Protein AF-E5Y9T8-F1 (afdb_monomer_lite)

Secondary structure (DSSP, 8-state):
-EEEEEES-TTPPP-S---BTTB--SSEEEBSSHHHHHTT-SEEEEEE--GGGEE-GGGGGGSPTTHHHHHHHHHHHHTT--GGGHHHHIIIIIS--PPTT-HHHHHHHT--HHHHHHHHHHHHHHHHHHTT-SEEE--STT--EEE-GGG---EE--GGGGGGG-

Radius of gyration: 16.28 Å; chains: 1; bounding box: 42×27×46 Å

InterPro domains:
  IPR058829 Anti-CRISPR Type I-F ADP-ribosyltransferase AcrIF11-like [PF26151] (1-145)

pLDDT: mean 88.68, std 11.37, range [37.81, 98.5]

Structure (mmCIF, N/CA/C/O backbone):
data_AF-E5Y9T8-F1
#
_entry.id   AF-E5Y9T8-F1
#
loop_
_atom_site.group_PDB
_atom_site.id
_atom_site.type_symbol
_atom_site.label_atom_id
_atom_site.label_alt_id
_atom_site.label_comp_id
_atom_site.label_asym_id
_atom_site.label_entity_id
_atom_site.label_seq_id
_atom_site.pdbx_PDB_ins_code
_atom_site.Cartn_x
_atom_site.Cartn_y
_atom_site.Cartn_z
_atom_site.occupancy
_atom_site.B_iso_or_equiv
_atom_site.auth_seq_id
_atom_site.auth_comp_id
_atom_site.auth_asym_id
_atom_site.auth_atom_id
_atom_site.pdbx_PDB_model_num
ATOM 1 N N . MET A 1 1 ? -1.008 2.696 -16.417 1.00 90.62 1 MET A N 1
ATOM 2 C CA . MET A 1 1 ? 0.212 3.427 -16.035 1.00 90.62 1 MET A CA 1
ATOM 3 C C . MET A 1 1 ? 1.373 2.453 -15.941 1.00 90.62 1 MET A C 1
ATOM 5 O O . MET A 1 1 ? 1.146 1.291 -15.617 1.00 90.62 1 MET A O 1
ATOM 9 N N . LYS A 1 2 ? 2.585 2.916 -16.252 1.00 92.44 2 LYS A N 1
ATOM 10 C CA . LYS A 1 2 ? 3.822 2.133 -16.173 1.00 92.44 2 LYS A CA 1
ATOM 11 C C . LYS A 1 2 ? 4.527 2.438 -14.847 1.00 92.44 2 LYS A C 1
ATOM 13 O O . LYS A 1 2 ? 4.533 3.588 -14.416 1.00 92.44 2 LYS A O 1
ATOM 18 N N . LEU A 1 3 ? 5.059 1.410 -14.196 1.00 94.25 3 LEU A N 1
ATOM 19 C CA . LEU A 1 3 ? 5.698 1.475 -12.880 1.00 94.25 3 LEU A CA 1
ATOM 20 C C . LEU A 1 3 ? 6.996 0.674 -12.878 1.00 94.25 3 LEU A C 1
ATOM 22 O O . LEU A 1 3 ? 7.080 -0.338 -13.570 1.00 94.25 3 LEU A O 1
ATOM 26 N N . TYR A 1 4 ? 7.973 1.079 -12.065 1.00 94.25 4 TYR A N 1
ATOM 27 C CA . TYR A 1 4 ? 9.326 0.524 -12.090 1.00 94.25 4 TYR A CA 1
ATOM 28 C C . TYR A 1 4 ? 9.804 0.043 -10.723 1.00 94.25 4 TYR A C 1
ATOM 30 O O . TYR A 1 4 ? 9.659 0.735 -9.724 1.00 94.25 4 TYR A O 1
ATOM 38 N N . HIS A 1 5 ? 10.442 -1.119 -10.675 1.00 93.44 5 HIS A N 1
ATOM 39 C CA . HIS A 1 5 ? 11.037 -1.688 -9.472 1.00 93.44 5 HIS A CA 1
ATOM 40 C C . HIS A 1 5 ? 12.538 -1.901 -9.670 1.00 93.44 5 HIS A C 1
ATOM 42 O O . HIS A 1 5 ? 12.959 -2.596 -10.598 1.00 93.44 5 HIS A O 1
ATOM 48 N N . GLY A 1 6 ? 13.344 -1.320 -8.783 1.00 92.19 6 GLY A N 1
ATOM 49 C CA . GLY A 1 6 ? 14.783 -1.552 -8.725 1.00 92.19 6 GLY A CA 1
ATOM 50 C C . GLY A 1 6 ? 15.116 -2.761 -7.867 1.00 92.19 6 GLY A C 1
ATOM 51 O O . GLY A 1 6 ? 14.640 -2.875 -6.743 1.00 92.19 6 GLY A O 1
ATOM 52 N N . SER A 1 7 ? 15.971 -3.647 -8.370 1.00 90.75 7 SER A N 1
ATOM 53 C CA . SER A 1 7 ? 16.427 -4.829 -7.647 1.00 90.75 7 SER A CA 1
ATOM 54 C C . SER A 1 7 ? 17.921 -5.076 -7.825 1.00 90.75 7 SER A C 1
ATOM 56 O O . SER A 1 7 ? 18.523 -4.782 -8.860 1.00 90.75 7 SER A O 1
ATOM 58 N N . MET A 1 8 ? 18.531 -5.691 -6.816 1.00 90.69 8 MET A N 1
ATOM 59 C CA . MET A 1 8 ? 19.903 -6.201 -6.892 1.00 90.69 8 MET A CA 1
ATOM 60 C C . MET A 1 8 ? 19.987 -7.575 -7.580 1.00 90.69 8 MET A C 1
ATOM 62 O O . MET A 1 8 ? 21.085 -8.100 -7.75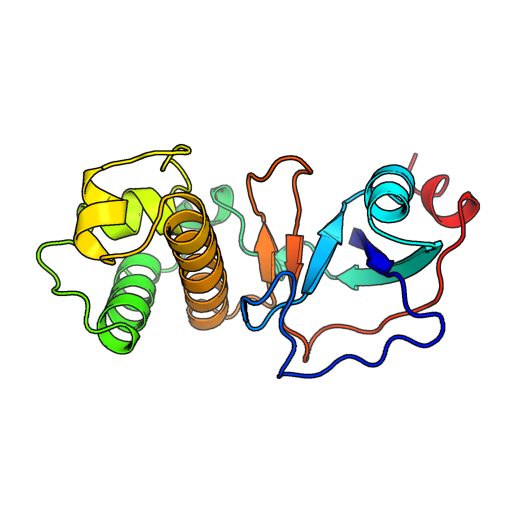3 1.00 90.69 8 MET A O 1
ATOM 66 N N . ILE A 1 9 ? 18.849 -8.159 -7.977 1.00 89.62 9 I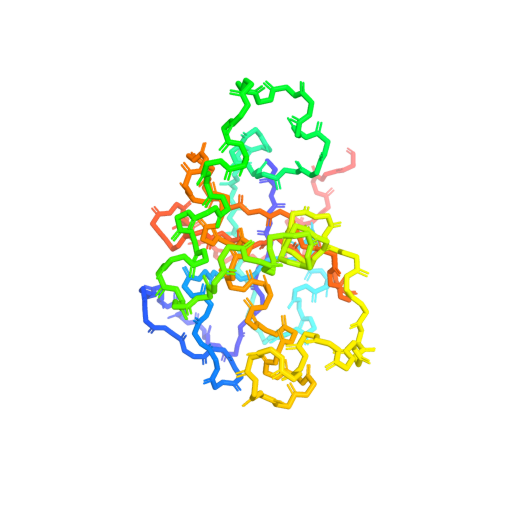LE A N 1
ATOM 67 C CA . ILE A 1 9 ? 18.738 -9.512 -8.534 1.00 89.62 9 ILE A CA 1
ATOM 68 C C . ILE A 1 9 ? 18.409 -9.441 -10.037 1.00 89.62 9 ILE A C 1
ATOM 70 O O . ILE A 1 9 ? 17.402 -8.854 -10.425 1.00 89.62 9 ILE A O 1
ATOM 74 N N . GLU A 1 10 ? 19.234 -10.076 -10.878 1.00 86.06 10 GLU A N 1
ATOM 75 C CA . GLU A 1 10 ? 19.153 -10.060 -12.359 1.00 86.06 10 GLU A CA 1
ATOM 76 C C . GLU A 1 10 ? 17.979 -10.853 -12.953 1.00 86.06 10 GLU A C 1
ATOM 78 O O . GLU A 1 10 ? 17.550 -10.617 -14.081 1.00 86.06 10 GLU A O 1
ATOM 83 N N . HIS A 1 11 ? 17.435 -11.788 -12.177 1.00 85.56 11 HIS A N 1
ATOM 84 C CA . HIS A 1 11 ? 16.292 -12.619 -12.549 1.00 85.56 11 HIS A CA 1
ATOM 85 C C . HIS A 1 11 ? 15.310 -12.671 -11.382 1.00 85.56 11 HIS A C 1
ATOM 87 O O . HIS A 1 11 ? 15.090 -13.723 -10.779 1.00 85.56 11 HIS A O 1
ATOM 93 N N . LEU A 1 12 ? 14.804 -11.497 -11.000 1.00 85.25 12 LEU A N 1
ATOM 94 C CA . LEU A 1 12 ? 13.893 -11.361 -9.874 1.00 85.25 12 LEU A CA 1
ATOM 95 C C . LEU A 1 12 ? 12.648 -12.222 -10.111 1.00 85.25 12 LEU A C 1
ATOM 97 O O . LEU A 1 12 ? 11.905 -12.019 -11.070 1.00 85.25 12 LEU A O 1
ATOM 101 N N . ALA A 1 13 ? 12.425 -13.180 -9.217 1.00 82.75 13 ALA A N 1
ATOM 102 C CA . ALA A 1 13 ? 11.191 -13.941 -9.152 1.00 82.75 13 ALA A CA 1
ATOM 103 C C . ALA A 1 13 ? 10.326 -13.357 -8.036 1.00 82.75 13 ALA A C 1
ATOM 105 O O . ALA A 1 13 ? 10.791 -13.203 -6.906 1.00 82.75 13 ALA A O 1
ATOM 106 N N . ILE A 1 14 ? 9.074 -13.045 -8.354 1.00 81.69 14 ILE A N 1
ATOM 107 C CA . ILE A 1 14 ? 8.120 -12.547 -7.367 1.00 81.69 14 ILE A CA 1
ATOM 108 C C . ILE A 1 14 ? 7.686 -13.709 -6.477 1.00 81.69 14 ILE A C 1
ATOM 110 O O . ILE A 1 14 ? 7.348 -14.790 -6.964 1.00 81.69 14 ILE A O 1
ATOM 114 N N . SER A 1 15 ? 7.669 -13.479 -5.170 1.00 73.44 15 SER A N 1
ATOM 115 C CA . SER A 1 15 ? 7.110 -14.401 -4.190 1.00 73.44 15 SER A CA 1
ATOM 116 C C . SER A 1 15 ? 6.129 -13.669 -3.279 1.00 73.44 15 SER A C 1
ATOM 118 O O . SER A 1 15 ? 6.282 -12.486 -2.989 1.00 73.44 15 SER A O 1
ATOM 120 N N . ASN A 1 16 ? 5.162 -14.412 -2.739 1.00 66.31 16 ASN A N 1
ATOM 121 C CA . ASN A 1 16 ? 4.257 -13.916 -1.692 1.00 66.31 16 ASN A CA 1
ATOM 122 C C . ASN A 1 16 ? 4.937 -13.869 -0.308 1.00 66.31 16 ASN A C 1
ATOM 124 O O . ASN A 1 16 ? 4.291 -13.633 0.709 1.00 66.31 16 ASN A O 1
ATOM 128 N N . SER A 1 17 ? 6.233 -14.173 -0.259 1.00 59.84 17 SER A N 1
ATOM 129 C CA . SER A 1 17 ? 7.049 -14.237 0.945 1.00 59.84 17 SER A CA 1
ATOM 130 C C . SER A 1 17 ? 8.414 -13.640 0.619 1.00 59.84 17 SER A C 1
ATOM 132 O O . SER A 1 17 ? 9.299 -14.333 0.104 1.00 59.84 17 SER A O 1
ATOM 134 N N . GLY A 1 18 ? 8.561 -12.347 0.880 1.00 57.25 18 GLY A N 1
ATOM 135 C CA . GLY A 1 18 ? 9.805 -11.611 0.714 1.00 57.25 18 GLY A CA 1
ATOM 136 C C . GLY A 1 18 ? 9.988 -10.662 1.889 1.00 57.25 18 GLY A C 1
ATOM 137 O O . GLY A 1 18 ? 9.039 -10.014 2.313 1.00 57.25 18 GLY A O 1
ATOM 138 N N . THR A 1 19 ? 11.199 -10.607 2.436 1.00 56.59 19 THR A N 1
ATOM 139 C CA . THR A 1 19 ? 11.578 -9.591 3.420 1.00 56.59 19 THR A CA 1
ATOM 140 C C . THR A 1 19 ? 12.403 -8.527 2.712 1.00 56.59 19 THR A C 1
ATOM 142 O O . THR A 1 19 ? 13.585 -8.745 2.440 1.00 56.59 19 THR A O 1
ATOM 145 N N . GLY A 1 20 ? 11.782 -7.395 2.389 1.00 56.94 20 GLY A N 1
ATOM 146 C CA . GLY A 1 20 ? 12.506 -6.176 2.037 1.00 56.94 20 GLY A CA 1
ATOM 147 C C . GLY A 1 20 ? 12.983 -5.534 3.335 1.00 56.94 20 GLY A C 1
ATOM 148 O O . GLY A 1 20 ? 12.178 -5.346 4.236 1.00 56.94 20 GLY A O 1
ATOM 149 N N . LEU A 1 21 ? 14.287 -5.288 3.485 1.00 59.09 21 LEU A N 1
ATOM 150 C CA . LEU A 1 21 ? 14.870 -4.707 4.712 1.00 59.09 21 LEU A CA 1
ATOM 151 C C . LEU A 1 21 ? 14.611 -5.501 6.016 1.00 59.09 21 LEU A C 1
ATOM 153 O O . LEU A 1 21 ? 14.860 -4.997 7.101 1.00 59.09 21 LEU A O 1
ATOM 157 N N . GLY A 1 22 ? 14.178 -6.764 5.924 1.00 64.00 22 GLY A N 1
ATOM 158 C CA . GLY A 1 22 ? 13.824 -7.590 7.088 1.00 64.00 22 GLY A CA 1
ATOM 159 C C . GLY A 1 22 ? 12.331 -7.591 7.436 1.00 64.00 22 GLY A C 1
ATOM 160 O O . GLY A 1 22 ? 11.919 -8.418 8.245 1.00 64.00 22 GLY A O 1
ATOM 161 N N . TYR A 1 23 ? 11.520 -6.769 6.763 1.00 75.81 23 TYR A N 1
ATOM 162 C CA . TYR A 1 23 ? 10.082 -6.645 6.990 1.00 75.81 23 TYR A CA 1
ATOM 163 C C . TYR A 1 23 ? 9.276 -7.197 5.796 1.00 75.81 23 TYR A C 1
ATOM 165 O O . TYR A 1 23 ? 9.681 -7.079 4.635 1.00 75.81 23 TYR A O 1
ATOM 173 N N . ASN A 1 24 ? 8.152 -7.869 6.065 1.00 85.06 24 ASN A N 1
ATOM 174 C CA . ASN A 1 24 ? 7.297 -8.452 5.026 1.00 85.06 24 ASN A CA 1
ATOM 175 C C . ASN A 1 24 ? 6.012 -7.638 4.859 1.00 85.06 24 ASN A C 1
ATOM 177 O O . ASN A 1 24 ? 5.031 -7.858 5.564 1.00 85.06 24 ASN A O 1
ATOM 181 N N . PHE A 1 25 ? 6.009 -6.760 3.861 1.00 87.81 25 PHE A N 1
ATOM 182 C CA . PHE A 1 25 ? 4.854 -5.934 3.511 1.00 87.81 25 PHE A CA 1
ATOM 183 C C . PHE A 1 25 ? 3.741 -6.704 2.785 1.00 87.81 25 PHE A C 1
ATOM 185 O O . PHE A 1 25 ? 2.638 -6.189 2.626 1.00 87.81 25 PHE A O 1
ATOM 192 N N . GLY A 1 26 ? 4.018 -7.916 2.285 1.00 87.62 26 GLY A N 1
ATOM 193 C CA . GLY A 1 26 ? 3.081 -8.656 1.433 1.00 87.62 26 GLY A CA 1
ATOM 194 C C . GLY A 1 26 ? 2.807 -7.991 0.076 1.00 87.62 26 GLY A C 1
ATOM 195 O O . GLY A 1 26 ? 1.841 -8.355 -0.590 1.00 87.62 26 GLY A O 1
ATOM 196 N N . ALA A 1 27 ? 3.647 -7.034 -0.327 1.00 91.06 27 ALA A N 1
ATOM 197 C CA . ALA A 1 27 ? 3.574 -6.285 -1.577 1.00 91.06 27 ALA A CA 1
ATOM 198 C C . ALA A 1 27 ? 4.977 -5.982 -2.111 1.00 91.06 27 ALA A C 1
ATOM 200 O O . ALA A 1 27 ? 5.973 -6.100 -1.392 1.00 91.06 27 ALA A O 1
ATOM 201 N N . MET A 1 28 ? 5.047 -5.576 -3.377 1.00 91.06 28 MET A N 1
ATOM 202 C CA . MET A 1 28 ? 6.262 -5.060 -3.994 1.00 91.06 28 MET A CA 1
ATOM 203 C C . MET A 1 28 ? 6.104 -3.568 -4.285 1.00 91.06 28 MET A C 1
ATOM 205 O O . MET A 1 28 ? 5.075 -3.146 -4.808 1.00 91.06 28 MET A O 1
ATOM 209 N N . PHE A 1 29 ? 7.126 -2.784 -3.947 1.00 92.19 29 PHE A N 1
ATOM 210 C CA . PHE A 1 29 ? 7.132 -1.335 -4.132 1.00 92.19 29 PHE A CA 1
ATOM 211 C C . PHE A 1 29 ? 7.686 -0.959 -5.500 1.00 92.19 29 PHE A C 1
ATOM 213 O O . PHE A 1 29 ? 8.699 -1.508 -5.945 1.00 92.19 29 PHE A O 1
ATOM 220 N N . PHE A 1 30 ? 7.037 0.006 -6.138 1.00 93.50 30 PHE A N 1
ATOM 221 C CA . PHE A 1 30 ? 7.418 0.544 -7.430 1.00 93.50 30 PHE A CA 1
ATOM 222 C C . PHE A 1 30 ? 7.517 2.062 -7.381 1.00 93.50 30 PHE A C 1
ATOM 224 O O . PHE A 1 30 ? 6.670 2.728 -6.798 1.00 93.50 30 PHE A O 1
ATOM 231 N N . ALA A 1 31 ? 8.502 2.609 -8.079 1.00 93.12 31 ALA A N 1
ATOM 232 C CA . ALA A 1 31 ? 8.582 4.021 -8.399 1.00 93.12 31 ALA A CA 1
ATOM 233 C C . ALA A 1 31 ? 7.821 4.333 -9.696 1.00 93.12 31 ALA A C 1
ATOM 235 O O . ALA A 1 31 ? 7.637 3.477 -10.566 1.00 93.12 31 ALA A O 1
ATOM 236 N N . ARG A 1 32 ? 7.434 5.599 -9.858 1.00 91.00 32 ARG A N 1
ATOM 237 C CA . ARG A 1 32 ? 6.762 6.096 -11.071 1.00 91.00 32 ARG A CA 1
ATOM 238 C C . ARG A 1 32 ? 7.712 6.343 -12.246 1.00 91.00 32 ARG A C 1
ATOM 240 O O . ARG A 1 32 ? 7.245 6.475 -13.369 1.00 91.00 32 ARG A O 1
ATOM 247 N N . THR A 1 33 ? 9.020 6.401 -11.995 1.00 90.88 33 THR A N 1
ATOM 248 C CA . THR A 1 33 ? 10.048 6.651 -13.017 1.00 90.88 33 THR A CA 1
ATOM 249 C C . THR A 1 33 ? 11.155 5.609 -12.949 1.00 90.88 33 THR A C 1
ATOM 251 O O . THR A 1 33 ? 11.470 5.067 -11.879 1.00 90.88 33 THR A O 1
ATOM 254 N N . TYR A 1 34 ? 11.786 5.352 -14.093 1.00 92.06 34 TYR A N 1
ATOM 255 C CA . TYR A 1 34 ? 12.924 4.444 -14.181 1.00 92.06 34 TYR A CA 1
ATOM 256 C C . TYR A 1 34 ? 14.098 4.963 -13.343 1.00 92.06 34 TYR A C 1
ATOM 258 O O . TYR A 1 34 ? 14.748 4.198 -12.628 1.00 92.06 34 TYR A O 1
ATOM 266 N N . GLY A 1 35 ? 14.365 6.273 -13.412 1.00 91.25 35 GLY A N 1
ATOM 267 C CA . GLY A 1 35 ? 15.483 6.909 -12.712 1.00 91.25 35 GLY A CA 1
ATOM 268 C C . GLY A 1 35 ? 15.439 6.702 -11.197 1.00 91.25 35 GLY A C 1
ATOM 269 O O . GLY A 1 35 ? 16.453 6.334 -10.601 1.00 91.25 35 GLY A O 1
ATOM 270 N N . THR A 1 36 ? 14.261 6.857 -10.587 1.00 90.94 36 THR A N 1
ATOM 271 C CA . THR A 1 36 ? 14.070 6.609 -9.152 1.00 90.94 36 THR A CA 1
ATOM 272 C C . THR A 1 36 ? 14.268 5.131 -8.824 1.00 90.94 36 THR A C 1
ATOM 274 O O . THR A 1 36 ? 15.049 4.802 -7.933 1.00 90.94 36 THR A O 1
ATOM 277 N N . ALA A 1 37 ? 13.656 4.220 -9.592 1.00 91.75 37 ALA A N 1
ATOM 278 C CA . ALA A 1 37 ? 13.823 2.780 -9.387 1.00 91.75 37 ALA A CA 1
ATOM 279 C C . ALA A 1 37 ? 15.290 2.335 -9.510 1.00 91.75 37 ALA A C 1
ATOM 281 O O . ALA A 1 37 ? 15.759 1.515 -8.722 1.00 91.75 37 ALA A O 1
ATOM 282 N N . LYS A 1 38 ? 16.054 2.912 -10.444 1.00 92.19 38 LYS A N 1
ATOM 283 C CA . LYS A 1 38 ? 17.480 2.607 -10.626 1.00 92.19 38 LYS A CA 1
ATOM 284 C C . LYS A 1 38 ? 18.325 2.922 -9.387 1.00 92.19 38 LYS A C 1
ATOM 286 O O . LYS A 1 38 ? 19.349 2.275 -9.181 1.00 92.19 38 LYS A O 1
ATOM 291 N N . GLY A 1 39 ? 17.895 3.864 -8.546 1.00 90.19 39 GLY A N 1
ATOM 292 C CA . GLY A 1 39 ? 18.544 4.158 -7.265 1.00 90.19 39 GLY A CA 1
ATOM 293 C C . GLY A 1 39 ? 18.521 2.985 -6.276 1.00 90.19 39 GLY A C 1
ATOM 294 O O . GLY A 1 39 ? 19.422 2.871 -5.449 1.00 90.19 39 GLY A O 1
ATOM 295 N N . TYR A 1 40 ? 17.546 2.081 -6.403 1.00 87.88 40 TYR A N 1
ATOM 296 C CA . TYR A 1 40 ? 17.331 0.950 -5.493 1.00 87.88 40 TYR A CA 1
ATOM 297 C C . TYR A 1 40 ? 17.948 -0.368 -5.971 1.00 87.88 40 TYR A C 1
ATOM 299 O O . TYR A 1 40 ? 17.948 -1.356 -5.232 1.00 87.88 40 TYR A O 1
ATOM 307 N N . GLY A 1 41 ? 18.490 -0.423 -7.191 1.00 89.56 41 GLY A N 1
ATOM 308 C CA . GLY A 1 41 ? 19.044 -1.667 -7.703 1.00 89.56 41 GLY A CA 1
ATOM 309 C C . GLY A 1 41 ? 19.804 -1.571 -9.017 1.00 89.56 41 GLY A C 1
ATOM 310 O O . GLY A 1 41 ? 19.615 -0.677 -9.839 1.00 89.56 41 GLY A O 1
ATOM 311 N N . ASN A 1 42 ? 20.662 -2.565 -9.246 1.00 92.62 42 ASN A N 1
ATOM 312 C CA . ASN A 1 42 ? 21.419 -2.688 -10.490 1.00 92.62 42 ASN A CA 1
ATOM 313 C C . ASN A 1 42 ? 20.539 -3.086 -11.680 1.00 92.62 42 ASN A C 1
ATOM 315 O O . ASN A 1 42 ? 20.868 -2.736 -12.814 1.00 92.62 42 ASN A O 1
ATOM 319 N N . TYR A 1 43 ? 19.420 -3.758 -11.431 1.00 93.69 43 TYR A N 1
ATOM 320 C CA . TYR A 1 43 ? 18.465 -4.200 -12.439 1.00 93.69 43 TYR A CA 1
ATOM 321 C C . TYR A 1 43 ? 17.135 -3.501 -12.198 1.00 93.69 43 TYR A C 1
ATOM 323 O O . TYR A 1 43 ? 16.715 -3.359 -11.052 1.00 93.69 43 TYR A O 1
ATOM 331 N N . VAL A 1 44 ? 16.484 -3.053 -13.266 1.00 94.81 44 VAL A N 1
ATOM 332 C CA . VAL A 1 44 ? 15.180 -2.397 -13.179 1.00 94.81 44 VAL A CA 1
ATOM 333 C C . VAL A 1 44 ? 14.180 -3.225 -13.960 1.00 94.81 44 VAL A C 1
ATOM 335 O O . VAL A 1 44 ? 14.463 -3.696 -15.062 1.00 94.81 44 VAL A O 1
ATOM 338 N N . TYR A 1 45 ? 13.015 -3.402 -13.363 1.00 95.00 45 TYR A N 1
ATOM 339 C CA . TYR A 1 45 ? 11.884 -4.088 -13.954 1.00 95.00 45 TYR A CA 1
ATOM 340 C C . TYR A 1 45 ? 10.717 -3.123 -14.046 1.00 95.00 45 TYR A C 1
ATOM 342 O O . TYR A 1 45 ? 10.600 -2.227 -13.217 1.00 95.00 45 TYR A O 1
ATOM 350 N N . GLN A 1 46 ? 9.846 -3.329 -15.019 1.00 94.88 46 GLN A N 1
ATOM 351 C CA . GLN A 1 46 ? 8.614 -2.579 -15.181 1.00 94.88 46 GLN A CA 1
ATOM 352 C C . GLN A 1 46 ? 7.395 -3.490 -15.088 1.00 94.88 46 GLN A C 1
ATOM 354 O O . GLN A 1 46 ? 7.459 -4.676 -15.428 1.00 94.88 46 GLN A O 1
ATOM 359 N N . CYS A 1 47 ? 6.278 -2.911 -14.669 1.00 93.69 47 CYS A N 1
ATOM 360 C CA . CYS A 1 47 ? 4.952 -3.485 -14.836 1.00 93.69 47 CYS A CA 1
ATOM 361 C C . CYS A 1 47 ? 3.967 -2.407 -15.299 1.00 93.69 47 CYS A C 1
ATOM 363 O O . CYS A 1 47 ? 4.193 -1.209 -15.107 1.00 93.69 47 CYS A O 1
ATOM 365 N N . GLU A 1 48 ? 2.873 -2.844 -15.914 1.00 94.38 48 GLU A N 1
ATOM 366 C CA . GLU A 1 48 ? 1.756 -1.977 -16.274 1.00 94.38 48 GLU A CA 1
ATOM 367 C C . GLU A 1 48 ? 0.539 -2.331 -15.426 1.00 94.38 48 GLU A C 1
ATOM 369 O O . GLU A 1 48 ? 0.197 -3.504 -15.278 1.00 94.38 48 GLU A O 1
ATOM 374 N N . ILE A 1 49 ? -0.124 -1.309 -14.891 1.00 93.31 49 ILE A N 1
ATOM 375 C CA . ILE A 1 49 ? -1.341 -1.447 -14.086 1.00 93.31 49 ILE A CA 1
ATOM 376 C C . ILE A 1 49 ? -2.323 -0.324 -14.409 1.00 93.31 49 ILE A C 1
ATOM 378 O O . ILE A 1 49 ? -1.908 0.774 -14.782 1.00 93.31 49 ILE A O 1
ATOM 382 N N . ASP A 1 50 ? -3.627 -0.566 -14.312 1.00 94.56 50 ASP A N 1
ATOM 383 C CA . ASP A 1 50 ? -4.612 0.504 -14.460 1.00 94.56 50 ASP A CA 1
ATOM 384 C C . ASP A 1 50 ? -4.633 1.357 -13.183 1.00 94.56 50 ASP A C 1
ATOM 386 O O . ASP A 1 50 ? -4.612 0.824 -12.078 1.00 94.56 50 ASP A O 1
ATOM 390 N N . ILE A 1 51 ? -4.679 2.684 -13.320 1.00 92.56 51 ILE A N 1
ATOM 391 C CA . ILE A 1 51 ? -4.691 3.586 -12.158 1.00 92.56 51 ILE A CA 1
ATOM 392 C C . ILE A 1 51 ? -5.922 3.351 -11.278 1.00 92.56 51 ILE A C 1
ATOM 394 O O . ILE A 1 51 ? -5.831 3.474 -10.066 1.00 92.56 51 ILE A O 1
ATOM 398 N N . LYS A 1 52 ? -7.049 2.938 -11.873 1.00 94.50 52 LYS A N 1
ATOM 399 C CA . LYS A 1 52 ? -8.278 2.611 -11.133 1.00 94.50 52 LYS A CA 1
ATOM 400 C C . 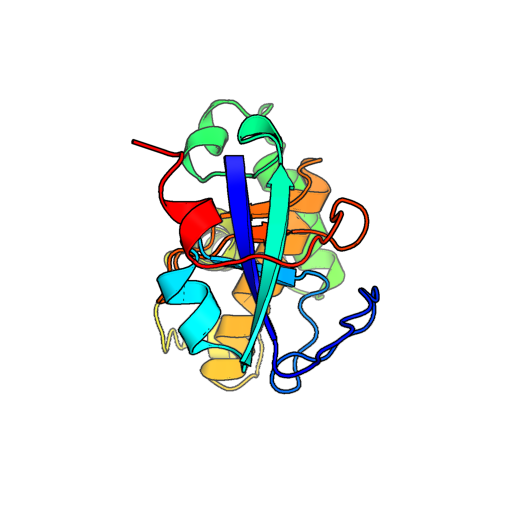LYS A 1 52 ? -8.128 1.391 -10.213 1.00 94.50 52 LYS A C 1
ATOM 402 O O . LYS A 1 52 ? -8.976 1.173 -9.356 1.00 94.50 52 LYS A O 1
ATOM 407 N N . ASP A 1 53 ? -7.105 0.568 -10.448 1.00 95.81 53 ASP A N 1
ATOM 408 C CA . ASP A 1 53 ? -6.827 -0.625 -9.653 1.00 95.81 53 ASP A CA 1
ATOM 409 C C . ASP A 1 53 ? -5.920 -0.298 -8.451 1.00 95.81 53 ASP A C 1
ATOM 411 O O . ASP A 1 53 ? -5.630 -1.182 -7.642 1.00 95.81 53 ASP A O 1
ATOM 415 N N . ILE A 1 54 ? -5.470 0.955 -8.319 1.00 96.31 54 ILE A N 1
ATOM 416 C CA . ILE A 1 54 ? -4.642 1.453 -7.221 1.00 96.31 54 ILE A CA 1
ATOM 417 C C . ILE A 1 54 ? -5.508 2.305 -6.308 1.00 96.31 54 ILE A C 1
ATOM 419 O O . ILE A 1 54 ? -6.142 3.245 -6.769 1.00 96.31 54 ILE A O 1
ATOM 423 N N . PHE A 1 55 ? -5.501 2.001 -5.014 1.00 96.38 55 PHE A N 1
ATOM 424 C CA . PHE A 1 55 ? -6.152 2.852 -4.030 1.00 96.38 55 PHE A CA 1
ATOM 425 C C . PHE A 1 55 ? -5.391 4.174 -3.873 1.00 96.38 55 PHE A C 1
ATOM 427 O O . PHE A 1 55 ? -4.208 4.172 -3.510 1.00 96.38 55 PHE A O 1
ATOM 434 N N . LEU A 1 56 ? -6.093 5.283 -4.097 1.00 94.12 56 LEU A N 1
ATOM 435 C CA . LEU A 1 56 ? -5.658 6.651 -3.842 1.00 94.12 56 LEU A CA 1
ATOM 436 C C . LEU A 1 56 ? -6.496 7.261 -2.708 1.00 94.12 56 LEU A C 1
ATOM 438 O O . LEU A 1 56 ? -7.672 6.936 -2.537 1.00 94.12 56 LEU A O 1
ATOM 442 N N . ASN A 1 57 ? -5.939 8.204 -1.943 1.00 91.62 57 ASN A N 1
ATOM 443 C CA . ASN A 1 57 ? -6.715 8.875 -0.888 1.00 91.62 57 ASN A CA 1
ATOM 444 C C . ASN A 1 57 ? -7.906 9.661 -1.469 1.00 91.62 57 ASN A C 1
ATOM 446 O O . ASN A 1 57 ? -8.934 9.822 -0.809 1.00 91.62 57 ASN A O 1
ATOM 450 N N . GLU A 1 58 ? -7.797 10.111 -2.718 1.00 92.44 58 GLU A N 1
ATOM 451 C CA . GLU A 1 58 ? -8.861 10.753 -3.488 1.00 92.44 58 GLU A CA 1
ATOM 452 C C . GLU A 1 58 ? -10.045 9.823 -3.785 1.00 92.44 58 GLU A C 1
ATOM 454 O O . GLU A 1 58 ? -11.128 10.326 -4.087 1.00 92.44 58 GLU A O 1
ATOM 459 N N . ASP A 1 59 ? -9.879 8.501 -3.665 1.00 92.75 59 ASP A N 1
ATOM 460 C CA . ASP A 1 59 ? -10.955 7.529 -3.866 1.00 92.75 59 ASP A CA 1
ATOM 461 C C . ASP A 1 59 ? -11.902 7.452 -2.664 1.00 92.75 59 ASP A C 1
ATOM 463 O O . ASP A 1 59 ? -13.060 7.062 -2.821 1.00 92.75 59 ASP A O 1
ATOM 467 N N . LEU A 1 60 ? -11.454 7.864 -1.468 1.00 92.56 60 LEU A N 1
ATOM 468 C CA . LEU A 1 60 ? -12.220 7.756 -0.219 1.00 92.56 60 LEU A CA 1
ATOM 469 C C . LEU A 1 60 ? -13.661 8.294 -0.314 1.00 92.56 60 LEU A C 1
ATOM 471 O O . LEU A 1 60 ? -14.566 7.597 0.148 1.00 92.56 60 LEU A O 1
ATOM 475 N N . PRO A 1 61 ? -13.933 9.473 -0.915 1.00 93.25 61 PRO A N 1
ATOM 476 C CA . PRO A 1 61 ? -15.295 9.997 -1.047 1.00 93.25 61 PRO A CA 1
ATOM 477 C C . PRO A 1 61 ? -16.192 9.210 -2.015 1.00 93.25 61 PRO A C 1
ATOM 479 O O . PRO A 1 61 ? -17.403 9.429 -2.020 1.00 93.25 61 PRO A O 1
ATOM 482 N N . TYR A 1 62 ? -15.615 8.351 -2.859 1.00 92.94 62 TYR A N 1
ATOM 483 C CA . TYR A 1 62 ? -16.323 7.577 -3.882 1.00 92.94 62 TYR A CA 1
ATOM 484 C C . TYR A 1 62 ? -16.567 6.121 -3.478 1.00 92.94 62 TYR A C 1
ATOM 486 O O . TYR A 1 62 ? -17.282 5.407 -4.184 1.00 92.94 62 TYR A O 1
ATOM 494 N N . LEU A 1 63 ? -15.996 5.677 -2.356 1.00 94.06 63 LEU A N 1
ATOM 495 C CA . LEU A 1 63 ? -16.275 4.363 -1.793 1.00 94.06 63 LEU A CA 1
ATOM 496 C C . LEU A 1 63 ? -17.723 4.277 -1.297 1.00 94.06 63 LEU A C 1
ATOM 498 O O . LEU A 1 63 ? -18.352 5.278 -0.948 1.00 94.06 63 LEU A O 1
ATOM 502 N N . GLU A 1 64 ? -18.248 3.053 -1.231 1.00 94.25 64 GLU A N 1
ATOM 503 C CA . GLU A 1 64 ? -19.533 2.806 -0.580 1.00 94.25 64 GLU A CA 1
ATOM 504 C C . GLU A 1 64 ? -19.497 3.280 0.882 1.00 94.25 64 GLU A C 1
ATOM 506 O O . GLU A 1 64 ? -18.482 3.149 1.576 1.00 94.25 64 GLU A O 1
ATOM 511 N N . ASP A 1 65 ? -20.617 3.829 1.356 1.00 92.50 65 ASP A N 1
ATOM 512 C CA . ASP A 1 65 ? -20.708 4.375 2.710 1.00 92.50 65 ASP A CA 1
ATOM 513 C C . ASP A 1 65 ? -20.330 3.314 3.758 1.00 92.50 65 ASP A C 1
ATOM 515 O O . ASP A 1 65 ? -20.841 2.193 3.763 1.00 92.50 65 ASP A O 1
ATOM 519 N N . GLY A 1 66 ? -19.384 3.661 4.631 1.00 93.31 66 GLY A N 1
ATOM 520 C CA . GLY A 1 66 ? -18.850 2.763 5.655 1.00 93.31 66 GLY A CA 1
ATOM 521 C C . GLY A 1 66 ? -17.873 1.678 5.173 1.00 93.31 66 GLY A C 1
ATOM 522 O O . GLY A 1 66 ? -17.323 0.975 6.028 1.00 93.31 66 GLY A O 1
ATOM 523 N N . ALA A 1 67 ? -17.590 1.543 3.870 1.00 97.00 67 ALA A N 1
ATOM 524 C CA . ALA A 1 67 ? -16.674 0.518 3.353 1.00 97.00 67 ALA A CA 1
ATOM 525 C C . ALA A 1 67 ? -15.252 0.675 3.913 1.00 97.00 67 ALA A C 1
ATOM 527 O O . ALA A 1 67 ? -14.703 -0.275 4.470 1.00 97.00 67 ALA A O 1
ATOM 528 N N . ALA A 1 68 ? -14.691 1.890 3.872 1.00 96.81 68 ALA A N 1
ATOM 529 C CA . ALA A 1 68 ? -13.375 2.182 4.447 1.00 96.81 68 ALA A CA 1
ATOM 530 C C . ALA A 1 68 ? -13.327 1.885 5.957 1.00 96.81 68 ALA A C 1
ATOM 532 O O . ALA A 1 68 ? -12.427 1.205 6.442 1.00 96.81 68 ALA A O 1
ATOM 533 N N . GLY A 1 69 ? -14.337 2.320 6.715 1.00 97.62 69 GLY A N 1
ATOM 534 C CA . GLY A 1 69 ? -14.395 2.040 8.152 1.00 97.62 69 GLY A CA 1
ATOM 535 C C . GLY A 1 69 ? -14.504 0.544 8.465 1.00 97.62 69 GLY A C 1
ATOM 536 O O . GLY A 1 69 ? -13.969 0.084 9.471 1.00 97.62 69 GLY A O 1
ATOM 537 N N . THR A 1 70 ? -15.190 -0.227 7.622 1.00 98.19 70 THR A N 1
ATOM 538 C CA . THR A 1 70 ? -15.290 -1.687 7.767 1.00 98.19 70 THR A CA 1
ATOM 539 C C . THR A 1 70 ? -13.953 -2.354 7.456 1.00 98.19 70 THR A C 1
ATOM 541 O O . THR A 1 70 ? -13.452 -3.117 8.280 1.00 98.19 70 THR A O 1
ATOM 544 N N . ALA A 1 71 ? -13.330 -1.998 6.330 1.00 98.31 71 ALA A N 1
ATOM 545 C CA . ALA A 1 71 ? -12.024 -2.510 5.927 1.00 98.31 71 ALA A CA 1
ATOM 546 C C . ALA A 1 71 ? -10.946 -2.245 6.990 1.00 98.31 71 ALA A C 1
ATOM 548 O O . ALA A 1 71 ? -10.211 -3.160 7.360 1.00 98.31 71 ALA A O 1
ATOM 549 N N . LEU A 1 72 ? -10.886 -1.027 7.544 1.00 98.38 72 LEU A N 1
ATOM 550 C CA . LEU A 1 72 ? -9.910 -0.690 8.582 1.00 98.38 72 LEU A CA 1
ATOM 551 C C . LEU A 1 72 ? -10.118 -1.517 9.858 1.00 98.38 72 LEU A C 1
ATOM 553 O O . LEU A 1 72 ? -9.146 -2.023 10.413 1.00 98.38 72 LEU A O 1
ATOM 557 N N . ARG A 1 73 ?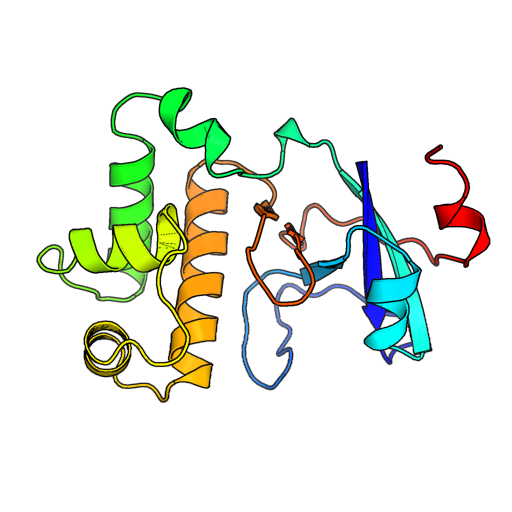 -11.368 -1.712 10.302 1.00 98.50 73 ARG A N 1
ATOM 558 C CA . ARG A 1 73 ? -11.665 -2.550 11.479 1.00 98.50 73 ARG A CA 1
ATOM 559 C C . ARG A 1 73 ? -11.211 -3.993 11.291 1.00 98.50 73 ARG A C 1
ATOM 561 O O . ARG A 1 73 ? -10.702 -4.589 12.236 1.00 98.50 73 ARG A O 1
ATOM 568 N N . GLU A 1 74 ? -11.374 -4.554 10.095 1.00 98.38 74 GLU A N 1
ATOM 569 C CA . GLU A 1 74 ? -10.870 -5.898 9.804 1.00 98.38 74 GLU A CA 1
ATOM 570 C C . GLU A 1 74 ? -9.343 -5.965 9.896 1.00 98.38 74 GLU A C 1
ATOM 572 O O . GLU A 1 74 ? -8.810 -6.874 10.532 1.00 98.38 74 GLU A O 1
ATOM 577 N N . VAL A 1 75 ? -8.640 -4.982 9.323 1.00 98.06 75 VAL A N 1
ATOM 578 C CA . VAL A 1 75 ? -7.173 -4.902 9.404 1.00 98.06 75 VAL A CA 1
ATOM 579 C C . VAL A 1 75 ? -6.713 -4.771 10.858 1.00 98.06 75 VAL A C 1
ATOM 581 O O . VAL A 1 75 ? -5.824 -5.511 11.280 1.00 98.06 75 VAL A O 1
ATOM 584 N N . MET A 1 76 ? -7.345 -3.894 11.645 1.00 98.12 76 MET A N 1
ATOM 585 C CA . MET A 1 76 ? -7.070 -3.737 13.078 1.00 98.12 76 MET A CA 1
ATOM 586 C C . MET A 1 76 ? -7.266 -5.053 13.840 1.00 98.12 76 MET A C 1
ATOM 588 O O . MET A 1 76 ? -6.391 -5.456 14.607 1.00 98.12 76 MET A O 1
ATOM 592 N N . ALA A 1 77 ? -8.376 -5.757 13.598 1.00 97.88 77 ALA A N 1
ATOM 593 C CA . ALA A 1 77 ? -8.680 -7.024 14.258 1.00 97.88 77 ALA A CA 1
ATOM 594 C C . ALA A 1 77 ? -7.640 -8.112 13.942 1.00 97.88 77 ALA A C 1
ATOM 596 O O . ALA A 1 77 ? -7.219 -8.841 14.839 1.00 97.88 77 ALA A O 1
ATOM 597 N N . GLU A 1 78 ? -7.173 -8.191 12.694 1.00 96.38 78 GLU A N 1
ATOM 598 C CA . GLU A 1 78 ? -6.095 -9.100 12.283 1.00 96.38 78 GLU A CA 1
ATOM 599 C C . GLU A 1 78 ? -4.762 -8.804 12.996 1.00 96.38 78 GLU A C 1
ATOM 601 O O . GLU A 1 78 ? -3.953 -9.716 13.164 1.00 96.38 78 GLU A O 1
ATOM 606 N N . ARG A 1 79 ? -4.531 -7.556 13.436 1.00 94.81 79 ARG A N 1
ATOM 607 C CA . ARG A 1 79 ? -3.344 -7.155 14.220 1.00 94.81 79 ARG A CA 1
ATOM 608 C C . ARG A 1 79 ? -3.574 -7.185 15.733 1.00 94.81 79 ARG A C 1
ATOM 610 O O . ARG A 1 79 ? -2.665 -6.892 16.501 1.00 94.81 79 ARG A O 1
ATOM 617 N N . GLY A 1 80 ? -4.779 -7.544 16.178 1.00 96.56 80 GLY A N 1
ATOM 618 C CA . GLY A 1 80 ? -5.148 -7.519 17.593 1.00 96.56 80 GLY A CA 1
ATOM 619 C C . GLY A 1 80 ? -5.249 -6.107 18.183 1.00 96.56 80 GLY A C 1
ATOM 620 O O . GLY A 1 80 ? -5.143 -5.954 19.399 1.00 96.56 80 GLY A O 1
ATOM 621 N N . ILE A 1 81 ? -5.451 -5.085 17.345 1.00 97.56 81 ILE A N 1
ATOM 622 C CA . ILE A 1 81 ? -5.617 -3.694 17.773 1.00 97.56 81 ILE A CA 1
ATOM 623 C C . ILE A 1 81 ? -7.071 -3.465 18.202 1.00 97.56 81 ILE A C 1
ATOM 625 O O . ILE A 1 81 ? -8.014 -3.777 17.4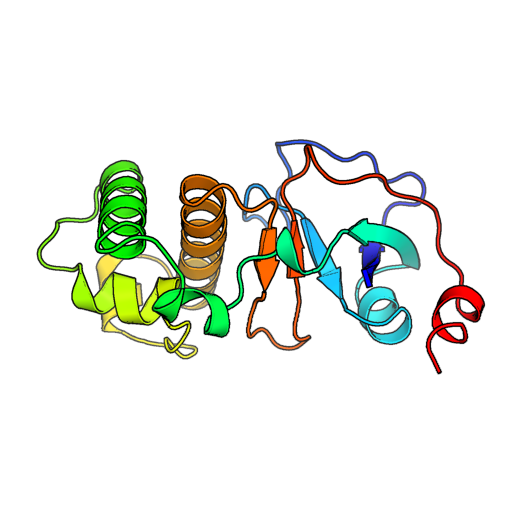75 1.00 97.56 81 ILE A O 1
ATOM 629 N N . ASP A 1 82 ? -7.246 -2.905 19.399 1.00 97.12 82 ASP A N 1
ATOM 630 C CA . ASP A 1 82 ? -8.555 -2.584 19.974 1.00 97.12 82 ASP A CA 1
ATOM 631 C C . ASP A 1 82 ? -9.238 -1.419 19.231 1.00 97.12 82 ASP A C 1
ATOM 633 O O . ASP A 1 82 ? -8.585 -0.447 18.843 1.00 97.12 82 ASP A O 1
ATOM 637 N N . GLU A 1 83 ? -10.566 -1.480 19.080 1.00 96.00 83 GLU A N 1
ATOM 638 C CA . GLU A 1 83 ? -11.365 -0.460 18.382 1.00 96.00 83 GLU A CA 1
ATOM 639 C C . GLU A 1 83 ? -11.226 0.944 18.995 1.00 96.00 83 GLU A C 1
ATOM 641 O O . GLU A 1 83 ? -11.381 1.937 18.288 1.00 96.00 83 GLU A O 1
ATOM 646 N N . LYS A 1 84 ? -10.848 1.072 20.273 1.00 97.19 84 LYS A N 1
ATOM 647 C CA . LYS A 1 84 ? -10.578 2.384 20.886 1.00 97.19 84 LYS A CA 1
ATOM 648 C C . LYS A 1 84 ? -9.454 3.173 20.191 1.00 97.19 84 LYS A C 1
ATOM 650 O O . LYS A 1 84 ? -9.363 4.378 20.402 1.00 97.19 84 LYS A O 1
ATOM 655 N N . TYR A 1 85 ? -8.600 2.511 19.403 1.00 97.44 85 TYR A N 1
ATOM 656 C CA . TYR A 1 85 ? -7.527 3.132 18.617 1.00 97.44 85 TYR A CA 1
ATOM 657 C C . TYR A 1 85 ? -7.930 3.430 17.167 1.00 97.44 85 TYR A C 1
ATOM 659 O O . TYR A 1 85 ? -7.070 3.775 16.361 1.00 97.44 85 TYR A O 1
ATOM 667 N N . PHE A 1 86 ? -9.217 3.311 16.820 1.00 97.38 86 PHE A N 1
ATOM 668 C CA . PHE A 1 86 ? -9.697 3.490 15.450 1.00 97.38 86 PHE A CA 1
ATOM 669 C C . PHE A 1 86 ? -9.239 4.812 14.826 1.00 97.38 86 PHE A C 1
ATOM 671 O O . PHE A 1 86 ? -8.726 4.795 13.714 1.00 97.38 86 PHE A O 1
ATOM 678 N N . ASP A 1 87 ? -9.355 5.933 15.542 1.00 96.81 87 ASP A N 1
ATOM 679 C CA . ASP A 1 87 ? -8.975 7.250 15.012 1.00 96.81 87 ASP A CA 1
ATOM 680 C C . ASP A 1 87 ? -7.467 7.352 14.733 1.00 96.81 87 ASP A C 1
ATOM 682 O O . ASP A 1 87 ? -7.062 7.921 13.720 1.00 96.81 87 ASP A O 1
ATOM 686 N N . LEU A 1 88 ? -6.635 6.746 15.588 1.00 95.62 88 LEU A N 1
ATOM 687 C CA . LEU A 1 88 ? -5.186 6.691 15.388 1.00 95.62 88 LEU A CA 1
ATOM 688 C C . LEU A 1 88 ? -4.836 5.822 14.172 1.00 95.62 88 LEU A C 1
ATOM 690 O O . LEU A 1 88 ? -4.065 6.243 13.315 1.00 95.62 88 LEU A O 1
ATOM 694 N N . CYS A 1 89 ? -5.453 4.643 14.046 1.00 96.69 89 CYS A N 1
ATOM 695 C CA . CYS A 1 89 ? -5.282 3.788 12.872 1.00 96.69 89 CYS A CA 1
ATOM 696 C C . CYS A 1 89 ? -5.798 4.460 11.595 1.00 96.69 89 CYS A C 1
ATOM 698 O O . CYS A 1 89 ? -5.180 4.323 10.547 1.00 96.69 89 CYS A O 1
ATOM 700 N N . TRP A 1 90 ? -6.904 5.200 11.660 1.00 96.31 90 TRP A N 1
ATOM 701 C CA . TRP A 1 90 ? -7.435 5.939 10.518 1.00 96.31 90 TRP A CA 1
ATOM 702 C C . TRP A 1 90 ? -6.434 6.995 10.052 1.00 96.31 90 TRP A C 1
ATOM 704 O O . TRP A 1 90 ? -6.078 7.047 8.875 1.00 96.31 90 TRP A O 1
ATOM 714 N N . TYR A 1 91 ? -5.920 7.785 10.992 1.00 93.75 91 TYR A N 1
ATOM 715 C CA . TYR A 1 91 ? -4.920 8.811 10.730 1.00 93.75 91 TYR A CA 1
ATOM 716 C C . TYR A 1 91 ? -3.615 8.237 10.148 1.00 93.75 91 TYR A C 1
ATOM 718 O O . TYR A 1 91 ? -3.075 8.780 9.182 1.00 93.75 91 TYR A O 1
ATOM 726 N N . ALA A 1 92 ? -3.135 7.116 10.694 1.00 93.38 92 ALA A N 1
ATOM 727 C CA . ALA A 1 92 ? -1.894 6.476 10.268 1.00 93.38 92 ALA A CA 1
ATOM 728 C C . ALA A 1 92 ? -2.022 5.728 8.930 1.00 93.38 92 ALA A C 1
ATOM 730 O O . ALA A 1 92 ? -1.167 5.864 8.062 1.00 93.38 92 ALA A O 1
ATOM 731 N N . VAL A 1 93 ? -3.091 4.950 8.749 1.00 94.62 93 VAL A N 1
ATOM 732 C CA . VAL A 1 93 ? -3.225 3.977 7.651 1.00 94.62 93 VAL A CA 1
ATOM 733 C C . VAL A 1 93 ? -4.009 4.545 6.472 1.00 94.62 93 VAL A C 1
ATOM 735 O O . VAL A 1 93 ? -3.614 4.390 5.315 1.00 94.62 93 VAL A O 1
ATOM 738 N N . VAL A 1 94 ? -5.144 5.187 6.754 1.00 93.75 94 VAL A N 1
ATOM 739 C CA . VAL A 1 94 ? -6.073 5.657 5.718 1.00 93.75 94 VAL A CA 1
ATOM 740 C C . VAL A 1 94 ? -5.639 7.020 5.205 1.00 93.75 94 VAL A C 1
ATOM 742 O O . VAL A 1 94 ? -5.519 7.214 3.999 1.00 93.75 94 VAL A O 1
ATOM 745 N N . GLU A 1 95 ? -5.367 7.956 6.113 1.00 91.06 95 GLU A N 1
ATOM 746 C CA . GLU A 1 95 ? -4.959 9.310 5.734 1.00 91.06 95 GLU A CA 1
ATOM 747 C C . GLU A 1 95 ? -3.460 9.433 5.458 1.00 91.06 95 GLU A C 1
ATOM 749 O O . GLU A 1 95 ? -3.061 10.395 4.805 1.00 91.06 95 GLU A O 1
ATOM 754 N N . GLU A 1 96 ? -2.657 8.473 5.928 1.00 88.56 96 GLU A N 1
ATOM 755 C CA . GLU A 1 96 ? -1.196 8.459 5.779 1.00 88.56 96 GLU A CA 1
ATOM 756 C C . GLU A 1 96 ? -0.538 9.743 6.315 1.00 88.56 96 GLU A C 1
ATOM 758 O O . GLU A 1 96 ? 0.331 10.357 5.697 1.00 88.56 96 GLU A O 1
ATOM 763 N N . LYS A 1 97 ? -1.015 10.201 7.478 1.00 85.88 97 LYS A N 1
ATOM 764 C CA . LYS A 1 97 ? -0.576 11.459 8.106 1.00 85.88 97 LYS A CA 1
ATOM 765 C C . LYS A 1 97 ? 0.311 11.265 9.325 1.00 85.88 97 LYS A C 1
ATOM 767 O O . LYS A 1 97 ? 0.700 12.243 9.970 1.00 85.88 97 LYS A O 1
ATOM 772 N N . ILE A 1 98 ? 0.615 10.020 9.655 1.00 78.19 98 ILE A N 1
ATOM 773 C CA . ILE A 1 98 ? 1.597 9.725 10.678 1.00 78.19 98 ILE A CA 1
ATOM 774 C C . ILE A 1 98 ? 2.992 10.085 10.159 1.00 78.19 98 ILE A C 1
ATOM 776 O O . ILE A 1 98 ? 3.409 9.641 9.093 1.00 78.19 98 ILE A O 1
ATOM 780 N N . GLY A 1 99 ? 3.687 10.961 10.880 1.00 65.31 99 GLY A N 1
ATOM 781 C CA . GLY A 1 99 ? 5.071 11.298 10.565 1.00 65.31 99 GLY A CA 1
ATOM 782 C C . GLY A 1 99 ? 6.037 10.230 11.071 1.00 65.31 99 GLY A C 1
ATOM 783 O O . GLY A 1 99 ? 5.673 9.367 11.869 1.00 65.31 99 GLY A O 1
ATOM 784 N N . TYR A 1 100 ? 7.304 10.347 10.673 1.00 58.88 100 TYR A N 1
ATOM 785 C CA . TYR A 1 100 ? 8.390 9.700 11.405 1.00 58.88 100 TYR A CA 1
ATOM 786 C C . TYR A 1 100 ? 8.313 10.153 12.876 1.00 58.88 100 TYR A C 1
ATOM 788 O O . TYR A 1 100 ? 8.345 11.358 13.133 1.00 58.88 100 TYR A O 1
ATOM 796 N N . GLN A 1 101 ? 8.248 9.202 13.818 1.00 63.91 101 GLN A N 1
ATOM 797 C CA . GLN A 1 101 ? 8.285 9.415 15.281 1.00 63.91 101 GLN A CA 1
ATOM 798 C C . GLN A 1 101 ? 6.974 9.837 15.976 1.00 63.91 101 GLN A C 1
ATOM 800 O O . GLN A 1 101 ? 6.988 10.631 16.919 1.00 63.91 101 GLN A O 1
ATOM 805 N N . ASP A 1 102 ? 5.826 9.309 15.554 1.00 80.94 102 ASP A N 1
ATOM 806 C CA . ASP A 1 102 ? 4.592 9.456 16.337 1.00 80.94 102 ASP A CA 1
ATOM 807 C C . ASP A 1 102 ? 4.591 8.498 17.541 1.00 80.94 102 ASP A C 1
ATOM 809 O O . ASP A 1 102 ? 4.412 7.284 17.406 1.00 80.94 102 ASP A O 1
ATOM 813 N N . GLU A 1 103 ? 4.818 9.055 18.733 1.00 87.06 103 GLU A N 1
ATOM 814 C CA . GLU A 1 103 ? 4.929 8.286 19.975 1.00 87.06 103 GLU A CA 1
ATOM 815 C C . GLU A 1 103 ? 3.679 7.442 20.262 1.00 87.06 103 GLU A C 1
ATOM 817 O O . GLU A 1 103 ? 3.807 6.336 20.783 1.00 87.06 103 GLU A O 1
ATOM 822 N N . ASP A 1 104 ? 2.473 7.914 19.928 1.00 91.25 104 ASP A N 1
ATOM 823 C CA . ASP A 1 104 ? 1.241 7.177 20.224 1.00 91.25 104 ASP A CA 1
ATOM 824 C C . ASP A 1 104 ? 1.145 5.903 19.377 1.00 91.25 104 ASP A C 1
ATOM 826 O O . ASP A 1 104 ? 0.728 4.852 19.872 1.00 91.25 104 ASP A O 1
ATOM 830 N N . TRP A 1 105 ? 1.591 5.965 18.123 1.00 93.44 105 TRP A N 1
ATOM 831 C CA . TRP A 1 105 ? 1.649 4.810 17.231 1.00 93.44 105 TRP A CA 1
ATOM 832 C C . TRP A 1 105 ? 2.735 3.811 17.611 1.00 93.44 105 TRP A C 1
ATOM 834 O O . TRP A 1 105 ? 2.473 2.612 17.719 1.00 93.44 105 TRP A O 1
ATOM 844 N N . VAL A 1 106 ? 3.938 4.311 17.882 1.00 91.94 106 VAL A N 1
ATOM 845 C CA . VAL A 1 106 ? 5.078 3.502 18.328 1.00 91.94 106 VAL A CA 1
ATOM 846 C C . VAL A 1 106 ? 4.726 2.771 19.627 1.00 91.94 106 VAL A C 1
ATOM 848 O O . VAL A 1 106 ? 4.937 1.563 19.748 1.00 91.94 106 VAL A O 1
ATOM 851 N N . ASN A 1 107 ? 4.090 3.468 20.575 1.00 92.31 107 ASN A N 1
ATOM 852 C CA . ASN A 1 107 ? 3.613 2.880 21.825 1.00 92.31 107 ASN A CA 1
ATOM 853 C C . ASN A 1 107 ? 2.473 1.876 21.612 1.00 92.31 107 ASN A C 1
ATOM 855 O O . ASN A 1 107 ? 2.428 0.860 22.307 1.00 92.31 107 ASN A O 1
ATOM 859 N N . LEU A 1 108 ? 1.548 2.147 20.682 1.00 93.88 108 LEU A N 1
ATOM 860 C CA . LEU A 1 108 ? 0.459 1.226 20.350 1.00 93.88 108 LEU A CA 1
ATOM 861 C C . LEU A 1 108 ? 1.003 -0.106 19.826 1.00 93.88 108 LEU A C 1
ATOM 863 O O . LEU A 1 108 ? 0.561 -1.166 20.272 1.00 93.88 108 LEU A O 1
ATOM 867 N N . LEU A 1 109 ? 1.945 -0.047 18.886 1.00 93.06 109 LEU A N 1
ATOM 868 C CA . LEU A 1 109 ? 2.516 -1.232 18.250 1.00 93.06 109 LEU A CA 1
ATOM 869 C C . LEU A 1 109 ? 3.611 -1.894 19.091 1.00 93.06 109 LEU A C 1
ATOM 871 O O . LEU A 1 109 ? 3.913 -3.069 18.883 1.00 93.06 109 LEU A O 1
ATOM 875 N N . ASN A 1 110 ? 4.183 -1.165 20.056 1.00 92.62 110 ASN A N 1
ATOM 876 C CA . ASN A 1 110 ? 5.345 -1.586 20.835 1.00 92.62 110 ASN A CA 1
ATOM 877 C C . ASN A 1 110 ? 6.505 -2.017 19.911 1.00 92.62 110 ASN A C 1
ATOM 879 O O . ASN A 1 110 ? 7.093 -3.091 20.069 1.00 92.62 110 ASN A O 1
ATOM 883 N N . MET A 1 111 ? 6.787 -1.165 18.926 1.00 91.12 111 MET A N 1
ATOM 884 C CA . MET A 1 111 ? 7.850 -1.294 17.923 1.00 91.12 111 MET A CA 1
ATOM 885 C C . MET A 1 111 ? 8.811 -0.103 18.042 1.00 91.12 111 MET A C 1
ATOM 887 O O . MET A 1 111 ? 8.577 0.779 18.866 1.00 91.12 111 MET A O 1
ATOM 891 N N . ASP A 1 112 ? 9.905 -0.082 17.283 1.00 90.44 112 ASP A N 1
ATOM 892 C CA . ASP A 1 112 ? 10.681 1.150 17.097 1.00 90.44 112 ASP A CA 1
ATOM 893 C C . ASP A 1 112 ? 10.070 2.032 15.992 1.00 90.44 112 ASP A C 1
ATOM 895 O O . ASP A 1 112 ? 9.089 1.647 15.355 1.00 90.44 112 ASP A O 1
ATOM 899 N N . ASP A 1 113 ? 10.612 3.239 15.803 1.00 86.94 113 ASP A N 1
ATOM 900 C CA . ASP A 1 113 ? 10.079 4.222 14.849 1.00 86.94 113 ASP A CA 1
ATOM 901 C C . ASP A 1 113 ? 10.043 3.685 13.404 1.00 86.94 113 ASP A C 1
ATOM 903 O O . ASP A 1 113 ? 9.092 3.964 12.668 1.00 86.94 113 ASP A O 1
ATOM 907 N N . ASP A 1 114 ? 11.060 2.913 13.002 1.00 86.50 114 ASP A N 1
ATOM 908 C CA . ASP A 1 114 ? 11.191 2.385 11.641 1.00 86.50 114 ASP A CA 1
ATOM 909 C C . ASP A 1 114 ? 10.196 1.238 11.413 1.00 86.50 114 ASP A C 1
ATOM 911 O O . ASP A 1 114 ? 9.405 1.277 10.467 1.00 86.50 114 ASP A O 1
ATOM 915 N N . ASP A 1 115 ? 10.167 0.260 12.321 1.00 89.00 115 ASP A N 1
ATOM 916 C CA . ASP A 1 115 ? 9.248 -0.879 12.259 1.00 89.00 115 ASP A CA 1
ATOM 917 C C . ASP A 1 115 ? 7.783 -0.425 12.360 1.00 89.00 115 ASP A C 1
ATOM 919 O O . ASP A 1 115 ? 6.916 -0.938 11.648 1.00 89.00 115 ASP A O 1
ATOM 923 N N . ALA A 1 116 ? 7.489 0.573 13.200 1.00 90.81 116 ALA A N 1
ATOM 924 C CA . ALA A 1 116 ? 6.146 1.129 13.326 1.00 90.81 116 ALA A CA 1
ATOM 925 C C . ALA A 1 116 ? 5.697 1.829 12.032 1.00 90.81 116 ALA A C 1
ATOM 927 O O . ALA A 1 116 ? 4.544 1.683 11.613 1.00 90.81 116 ALA A O 1
ATOM 928 N N . SER A 1 117 ? 6.600 2.559 11.371 1.00 89.06 117 SER A N 1
ATOM 929 C CA . SER A 1 117 ? 6.341 3.165 10.059 1.00 89.06 117 SER A CA 1
ATOM 930 C C . SER A 1 117 ? 6.053 2.094 8.998 1.00 89.06 117 SER A C 1
ATOM 932 O O . SER A 1 117 ? 5.076 2.187 8.248 1.00 89.06 117 SER A O 1
ATOM 934 N N . TRP A 1 118 ? 6.836 1.012 8.984 1.00 89.62 118 TRP A N 1
ATOM 935 C CA . TRP A 1 118 ? 6.622 -0.113 8.072 1.00 89.62 118 TRP A CA 1
ATOM 936 C C . TRP A 1 118 ? 5.312 -0.861 8.333 1.00 89.62 118 TRP A C 1
ATOM 938 O O . TRP A 1 118 ? 4.623 -1.237 7.382 1.00 89.62 118 TRP A O 1
ATOM 948 N N . GLU A 1 119 ? 4.913 -1.024 9.594 1.00 92.44 119 GLU A N 1
ATOM 949 C CA . GLU A 1 119 ? 3.620 -1.618 9.940 1.00 92.44 119 GLU A CA 1
ATOM 950 C C . GLU A 1 119 ? 2.452 -0.751 9.454 1.00 92.44 119 GLU A C 1
ATOM 952 O O . GLU A 1 119 ? 1.480 -1.291 8.927 1.00 92.44 119 GLU A O 1
ATOM 957 N N . ALA A 1 120 ? 2.547 0.582 9.529 1.00 92.81 120 ALA A N 1
ATOM 958 C CA . ALA A 1 120 ? 1.515 1.464 8.976 1.00 92.81 120 ALA A CA 1
ATOM 959 C C . ALA A 1 120 ? 1.338 1.247 7.461 1.00 92.81 120 ALA A C 1
ATOM 961 O O . ALA A 1 120 ? 0.210 1.098 6.978 1.00 92.81 120 ALA A O 1
ATOM 962 N N . GLN A 1 121 ? 2.444 1.132 6.721 1.00 92.38 121 GLN A N 1
ATOM 963 C CA . GLN A 1 121 ? 2.424 0.816 5.290 1.00 92.38 121 GLN A CA 1
ATOM 964 C C . GLN A 1 121 ? 1.841 -0.580 5.016 1.00 92.38 121 GLN A C 1
ATOM 96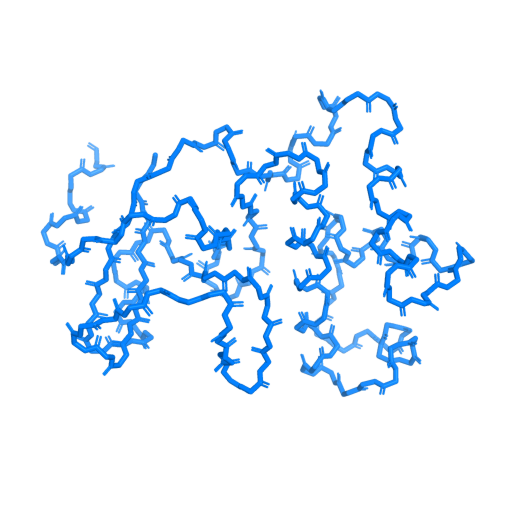6 O O . GLN A 1 121 ? 0.993 -0.746 4.137 1.00 92.38 121 GLN A O 1
ATOM 971 N N . ALA A 1 122 ? 2.228 -1.595 5.790 1.00 93.38 122 ALA A N 1
ATOM 972 C CA . ALA A 1 122 ? 1.696 -2.950 5.644 1.00 93.38 122 ALA A CA 1
ATOM 973 C C . ALA A 1 122 ? 0.189 -3.024 5.940 1.00 93.38 122 ALA A C 1
ATOM 975 O O . ALA A 1 122 ? -0.568 -3.683 5.218 1.00 93.38 122 ALA A O 1
ATOM 976 N N . MET A 1 123 ? -0.274 -2.305 6.964 1.00 95.94 123 MET A N 1
ATOM 977 C CA . MET A 1 123 ? -1.696 -2.152 7.259 1.00 95.94 123 MET A CA 1
ATOM 978 C C . MET A 1 123 ? -2.432 -1.424 6.128 1.00 95.94 123 MET A C 1
ATOM 980 O O . MET A 1 123 ? -3.557 -1.808 5.807 1.00 95.94 123 MET A O 1
ATOM 984 N N . ARG A 1 124 ? -1.808 -0.437 5.474 1.00 95.81 124 ARG A N 1
ATOM 985 C CA . ARG A 1 124 ? -2.391 0.294 4.334 1.00 95.81 124 ARG A CA 1
ATOM 986 C C . ARG A 1 124 ? -2.554 -0.591 3.102 1.00 95.81 124 ARG A C 1
ATOM 988 O O . ARG A 1 124 ? -3.617 -0.590 2.485 1.00 95.81 124 ARG A O 1
ATOM 995 N N . ILE A 1 125 ? -1.560 -1.426 2.809 1.00 95.44 125 ILE A N 1
ATOM 996 C CA . ILE A 1 125 ? -1.646 -2.453 1.759 1.00 95.44 125 ILE A CA 1
ATOM 997 C C . ILE A 1 125 ? -2.799 -3.419 2.051 1.00 95.44 125 ILE A C 1
ATOM 999 O O . ILE A 1 125 ? -3.614 -3.713 1.172 1.00 95.44 125 ILE A O 1
ATOM 1003 N N . ALA A 1 126 ? -2.901 -3.902 3.293 1.00 96.56 126 ALA A N 1
ATOM 1004 C CA . ALA A 1 126 ? -3.990 -4.783 3.698 1.00 96.56 126 ALA A CA 1
ATOM 1005 C C . ALA A 1 126 ? -5.354 -4.086 3.569 1.00 96.56 126 ALA A C 1
ATOM 1007 O O . ALA A 1 126 ? -6.300 -4.683 3.059 1.00 96.56 126 ALA A O 1
ATOM 1008 N N . PHE A 1 127 ? -5.447 -2.817 3.962 1.00 97.69 127 PHE A N 1
ATOM 1009 C CA . PHE A 1 127 ? -6.646 -1.995 3.830 1.00 97.69 127 PHE A CA 1
ATOM 1010 C C . PHE A 1 127 ? -7.091 -1.855 2.366 1.00 97.69 127 PHE A C 1
ATOM 1012 O O . PHE A 1 127 ? -8.239 -2.168 2.046 1.00 97.69 127 PHE A O 1
ATOM 1019 N N . ALA A 1 128 ? -6.183 -1.488 1.459 1.00 97.25 128 ALA A N 1
ATOM 1020 C CA . ALA A 1 128 ? -6.478 -1.383 0.029 1.00 97.25 128 ALA A CA 1
ATOM 1021 C C . ALA A 1 128 ? -6.930 -2.728 -0.565 1.00 97.25 128 ALA A C 1
ATOM 1023 O O . ALA A 1 128 ? -7.916 -2.793 -1.303 1.00 97.25 128 ALA A O 1
ATOM 1024 N N . ARG A 1 129 ? -6.285 -3.829 -0.157 1.00 96.81 129 ARG A N 1
ATOM 1025 C CA . ARG A 1 129 ? -6.683 -5.190 -0.541 1.00 96.81 129 ARG A CA 1
ATOM 1026 C C . ARG A 1 129 ? -8.110 -5.526 -0.104 1.00 96.81 129 ARG A C 1
ATOM 1028 O O . ARG A 1 129 ? -8.848 -6.139 -0.873 1.00 96.81 129 ARG A O 1
ATOM 1035 N N . LYS A 1 130 ? -8.517 -5.151 1.115 1.00 96.94 130 LYS A N 1
ATOM 1036 C CA . LYS A 1 130 ? -9.889 -5.372 1.618 1.00 96.94 130 LYS A CA 1
ATOM 1037 C C . LYS A 1 130 ? -10.933 -4.603 0.816 1.00 96.94 130 LYS A C 1
ATOM 1039 O O . LYS A 1 130 ? -12.042 -5.097 0.641 1.00 96.94 130 LYS A O 1
ATOM 1044 N N . LEU A 1 131 ? -10.564 -3.432 0.307 1.00 97.12 131 LEU A N 1
ATOM 1045 C CA . LEU A 1 131 ? -11.401 -2.632 -0.583 1.00 97.12 131 LEU A CA 1
ATOM 1046 C C . LEU A 1 131 ? -11.417 -3.146 -2.035 1.00 97.12 131 LEU A C 1
ATOM 1048 O O . LEU A 1 131 ? -12.174 -2.630 -2.851 1.00 97.12 131 LEU A O 1
ATOM 1052 N N . GLY A 1 132 ? -10.634 -4.183 -2.351 1.00 96.38 132 GLY A N 1
ATOM 1053 C CA . GLY A 1 132 ? -10.612 -4.822 -3.667 1.00 96.38 132 GLY A CA 1
ATOM 1054 C C . GLY A 1 132 ? -9.631 -4.206 -4.662 1.00 96.38 132 GLY A C 1
ATOM 1055 O O . GLY A 1 132 ? -9.680 -4.562 -5.836 1.00 96.38 132 GLY A O 1
ATOM 1056 N N . PHE A 1 133 ? -8.741 -3.319 -4.213 1.00 97.44 133 PHE A N 1
ATOM 1057 C CA . PHE A 1 133 ? -7.678 -2.772 -5.053 1.00 97.44 133 PHE A CA 1
ATOM 1058 C C . PHE A 1 133 ? -6.505 -3.754 -5.179 1.00 97.44 133 PHE A C 1
ATOM 1060 O O . PHE A 1 133 ? -6.251 -4.589 -4.305 1.00 97.44 133 PHE A O 1
ATOM 1067 N N . ASN A 1 134 ? -5.761 -3.623 -6.274 1.00 96.50 134 ASN A N 1
ATOM 1068 C CA . ASN A 1 134 ? -4.577 -4.427 -6.578 1.00 96.50 134 ASN A CA 1
ATOM 1069 C C . ASN A 1 134 ? -3.312 -3.880 -5.899 1.00 96.50 134 ASN A C 1
ATOM 1071 O O . ASN A 1 134 ? -2.290 -4.567 -5.838 1.00 96.50 134 ASN A O 1
ATOM 1075 N N . GLY A 1 135 ? -3.378 -2.648 -5.397 1.00 95.38 135 GLY A N 1
ATOM 1076 C CA . GLY A 1 135 ? -2.301 -1.955 -4.707 1.00 95.38 135 GLY A CA 1
ATOM 1077 C C . GLY A 1 135 ? -2.764 -0.623 -4.127 1.00 95.38 135 GLY A C 1
ATOM 1078 O O . GLY A 1 135 ? -3.949 -0.291 -4.185 1.00 95.38 135 GLY A O 1
ATOM 1079 N N . CYS A 1 136 ? -1.832 0.149 -3.581 1.00 95.56 136 CYS A N 1
ATOM 1080 C CA . CYS A 1 136 ? -2.093 1.490 -3.065 1.00 95.56 136 CYS A CA 1
ATOM 1081 C C . CYS A 1 136 ? -0.926 2.435 -3.333 1.00 95.56 136 CYS A C 1
ATOM 1083 O O . CYS A 1 136 ? 0.231 2.011 -3.395 1.00 95.56 136 CYS A O 1
ATOM 1085 N N . ASP A 1 137 ? -1.249 3.717 -3.464 1.00 93.62 137 ASP A N 1
ATOM 1086 C CA . ASP A 1 137 ? -0.254 4.785 -3.446 1.00 93.62 137 ASP A CA 1
ATOM 1087 C C . ASP A 1 137 ? 0.258 5.002 -2.018 1.00 93.62 137 ASP A C 1
ATOM 1089 O O . ASP A 1 137 ? -0.510 4.913 -1.047 1.00 93.62 137 ASP A O 1
ATOM 1093 N N . MET A 1 138 ? 1.559 5.257 -1.920 1.00 89.31 138 MET A N 1
ATOM 1094 C CA . MET A 1 138 ? 2.277 5.524 -0.683 1.00 89.31 138 MET A CA 1
ATOM 1095 C C . MET A 1 138 ? 2.930 6.898 -0.767 1.00 89.31 138 MET A C 1
ATOM 1097 O O . MET A 1 138 ? 3.639 7.232 -1.719 1.00 89.31 138 MET A O 1
ATOM 1101 N N . ASN A 1 139 ? 2.746 7.675 0.282 1.00 81.19 139 ASN A N 1
ATOM 1102 C CA . ASN A 1 139 ? 3.443 8.918 0.527 1.00 81.19 139 ASN A CA 1
ATOM 1103 C C . ASN A 1 139 ? 4.785 8.641 1.226 1.00 81.19 139 ASN A C 1
ATOM 1105 O O . ASN A 1 139 ? 5.013 9.046 2.366 1.00 81.19 139 ASN A O 1
ATOM 1109 N N . ASP A 1 140 ? 5.672 7.920 0.539 1.00 73.75 140 ASP A N 1
ATOM 1110 C CA . ASP A 1 140 ? 7.053 7.708 0.974 1.00 73.75 140 ASP A CA 1
ATOM 1111 C C . ASP A 1 140 ? 8.035 8.640 0.238 1.00 73.75 140 ASP A C 1
ATOM 1113 O O . ASP A 1 140 ? 7.647 9.466 -0.593 1.00 73.75 140 ASP A O 1
ATOM 1117 N N . GLU A 1 141 ? 9.334 8.510 0.528 1.00 65.81 141 GLU A N 1
ATOM 1118 C CA . GLU A 1 141 ? 10.394 9.354 -0.049 1.00 65.81 141 GLU A CA 1
ATOM 1119 C C . GLU A 1 141 ? 10.428 9.362 -1.589 1.00 65.81 141 GLU A C 1
ATOM 1121 O O . GLU A 1 141 ? 11.018 10.264 -2.188 1.00 65.81 141 GLU A O 1
ATOM 1126 N N . CYS A 1 142 ? 9.805 8.374 -2.236 1.00 65.06 142 CYS A N 1
ATOM 1127 C CA . CYS A 1 142 ? 9.815 8.199 -3.682 1.00 65.06 142 CYS A CA 1
ATOM 1128 C C . CYS A 1 142 ? 8.442 8.331 -4.344 1.00 65.06 142 CYS A C 1
ATOM 1130 O O . CYS A 1 142 ? 8.368 8.212 -5.573 1.00 65.06 142 CYS A O 1
ATOM 1132 N N . GLY A 1 143 ? 7.377 8.591 -3.576 1.00 66.94 143 GLY A N 1
ATOM 1133 C CA . GLY A 1 143 ? 6.003 8.533 -4.079 1.00 66.94 143 GLY A CA 1
ATOM 1134 C C . GLY A 1 143 ? 5.682 7.147 -4.640 1.00 66.94 143 GLY A C 1
ATOM 1135 O O . GLY A 1 143 ? 5.214 7.023 -5.781 1.00 66.94 143 GLY A O 1
ATOM 1136 N N . SER A 1 144 ? 6.070 6.114 -3.890 1.00 85.00 144 SER A N 1
ATOM 1137 C CA . SER A 1 144 ? 5.989 4.723 -4.313 1.00 85.00 144 SER A CA 1
ATOM 1138 C C . SER A 1 144 ? 4.553 4.226 -4.416 1.00 85.00 144 SER A C 1
ATOM 1140 O O . SER A 1 144 ? 3.648 4.670 -3.721 1.00 85.00 144 SER A O 1
ATOM 1142 N N . ILE A 1 145 ? 4.358 3.208 -5.244 1.00 93.00 145 ILE A N 1
ATOM 1143 C CA . ILE A 1 145 ? 3.122 2.435 -5.319 1.00 93.00 145 ILE A CA 1
ATOM 1144 C C . ILE A 1 145 ? 3.432 1.010 -4.877 1.00 93.00 145 ILE A C 1
ATOM 1146 O O . ILE A 1 145 ? 4.344 0.370 -5.406 1.00 93.00 145 ILE A O 1
ATOM 1150 N N . ALA A 1 146 ? 2.675 0.502 -3.910 1.00 94.19 146 ALA A N 1
ATOM 1151 C CA . ALA A 1 146 ? 2.790 -0.871 -3.441 1.00 94.19 146 ALA A CA 1
ATOM 1152 C C . ALA A 1 146 ? 1.757 -1.748 -4.154 1.00 94.19 146 ALA A C 1
ATOM 1154 O O . ALA A 1 146 ? 0.556 -1.506 -4.040 1.00 94.19 146 ALA A O 1
ATOM 1155 N N . LEU A 1 147 ? 2.211 -2.775 -4.877 1.00 94.38 147 LEU A N 1
ATOM 1156 C CA . LEU A 1 147 ? 1.346 -3.713 -5.597 1.00 94.38 147 LEU A CA 1
ATOM 1157 C C . LEU A 1 147 ? 1.362 -5.099 -4.966 1.00 94.38 147 LEU A C 1
ATOM 1159 O O . LEU A 1 147 ? 2.418 -5.605 -4.571 1.00 94.38 147 LEU A O 1
ATOM 1163 N N . LEU A 1 148 ? 0.199 -5.746 -4.933 1.00 94.00 148 LEU A N 1
ATOM 1164 C CA . LEU A 1 148 ? 0.093 -7.129 -4.485 1.00 94.00 148 LEU A CA 1
ATOM 1165 C C . LEU A 1 148 ? 0.752 -8.072 -5.512 1.00 94.00 148 LEU A C 1
ATOM 1167 O O . LEU A 1 148 ? 0.506 -7.925 -6.714 1.00 94.00 148 LEU A O 1
ATOM 1171 N N . PRO A 1 149 ? 1.556 -9.057 -5.067 1.00 91.88 149 PRO A N 1
ATOM 1172 C CA . PRO A 1 149 ? 2.339 -9.935 -5.937 1.00 91.88 149 PRO A CA 1
ATOM 1173 C C . PRO A 1 149 ? 1.554 -10.607 -7.068 1.00 91.88 149 PRO A C 1
ATOM 1175 O O . PRO A 1 149 ? 2.064 -10.750 -8.177 1.00 91.88 149 PRO A O 1
ATOM 1178 N N . GLU A 1 150 ? 0.310 -11.009 -6.801 1.00 92.25 150 GLU A N 1
ATOM 1179 C CA . GLU A 1 150 ? -0.565 -11.704 -7.748 1.00 92.25 150 GLU A CA 1
ATOM 1180 C C . GLU A 1 150 ? -0.993 -10.868 -8.964 1.00 92.25 150 GLU A C 1
ATOM 1182 O O . GLU A 1 150 ? -1.433 -11.444 -9.961 1.00 92.25 150 GLU A O 1
ATOM 1187 N N . TYR A 1 151 ? -0.844 -9.542 -8.909 1.00 92.62 151 TYR A N 1
ATOM 1188 C CA . TYR A 1 151 ? -1.213 -8.629 -9.996 1.00 92.62 151 TYR A CA 1
ATOM 1189 C C . TYR A 1 151 ? -0.012 -8.085 -10.769 1.00 92.62 151 TYR A C 1
ATOM 1191 O O . TYR A 1 151 ? -0.168 -7.223 -11.632 1.00 92.62 151 TYR A O 1
ATOM 1199 N N . ILE A 1 152 ? 1.191 -8.586 -10.489 1.00 92.12 152 ILE A N 1
ATOM 1200 C CA . ILE A 1 152 ? 2.415 -8.084 -11.104 1.00 92.12 152 ILE A CA 1
ATOM 1201 C C . ILE A 1 152 ? 2.868 -9.017 -12.229 1.00 92.12 152 ILE A C 1
ATOM 1203 O O . ILE A 1 152 ? 3.142 -10.199 -12.021 1.00 92.12 152 ILE A O 1
ATOM 1207 N N . ALA A 1 153 ? 3.065 -8.439 -13.412 1.00 92.25 153 ALA A N 1
ATOM 1208 C CA . ALA A 1 153 ? 3.813 -9.049 -14.505 1.00 92.25 153 ALA A CA 1
ATOM 1209 C C . ALA A 1 153 ? 5.084 -8.229 -14.771 1.00 92.25 153 ALA A C 1
ATOM 1211 O O . ALA A 1 153 ? 5.017 -7.157 -15.375 1.00 92.25 153 ALA A O 1
ATOM 1212 N N . LEU A 1 154 ? 6.236 -8.717 -14.295 1.00 92.19 154 LEU A N 1
ATOM 1213 C CA . LEU A 1 154 ? 7.513 -8.024 -14.473 1.00 92.19 154 LEU A CA 1
ATOM 1214 C C . LEU A 1 154 ? 8.119 -8.287 -15.843 1.00 92.19 154 LEU A C 1
ATOM 1216 O O . LEU A 1 154 ? 8.286 -9.432 -16.261 1.00 92.19 154 LEU A O 1
ATOM 1220 N N . ASN A 1 155 ? 8.555 -7.204 -16.473 1.00 92.81 155 ASN A N 1
ATOM 1221 C CA . ASN A 1 155 ? 9.411 -7.226 -17.646 1.00 92.81 155 ASN A CA 1
ATOM 1222 C C . ASN A 1 155 ? 10.696 -6.452 -17.331 1.00 92.81 155 ASN A C 1
ATOM 1224 O O . ASN A 1 155 ? 10.629 -5.465 -16.600 1.00 92.81 155 ASN A O 1
ATOM 1228 N N . PRO A 1 156 ? 11.867 -6.853 -17.849 1.00 93.06 156 PRO A N 1
ATOM 1229 C CA . PRO A 1 156 ? 13.057 -6.012 -17.781 1.00 93.06 156 PRO A CA 1
ATOM 1230 C C . PRO A 1 156 ? 12.765 -4.622 -18.357 1.00 93.06 156 PRO A C 1
ATOM 1232 O O . PRO A 1 156 ? 12.047 -4.506 -19.351 1.00 93.06 156 PRO A O 1
ATOM 1235 N N . ALA A 1 157 ? 13.312 -3.590 -17.723 1.00 92.56 157 ALA A N 1
ATOM 1236 C CA . ALA A 1 157 ? 13.189 -2.208 -18.162 1.00 92.56 157 ALA A CA 1
ATOM 1237 C C . ALA A 1 157 ? 14.558 -1.631 -18.534 1.00 92.56 157 ALA A C 1
ATOM 1239 O O . ALA A 1 157 ? 15.595 -2.005 -17.978 1.00 92.56 157 ALA A O 1
ATOM 1240 N N . SER A 1 158 ? 14.541 -0.677 -19.450 1.00 89.06 158 SER A N 1
ATOM 1241 C CA . SER A 1 158 ? 15.673 0.116 -19.906 1.00 89.06 158 SER A CA 1
ATOM 1242 C C . SER A 1 158 ? 15.381 1.613 -19.717 1.00 89.06 158 SER A C 1
ATOM 1244 O O . SER A 1 158 ? 14.222 1.986 -19.559 1.00 89.06 158 SER A O 1
ATOM 1246 N N . PRO A 1 159 ? 16.398 2.495 -19.719 1.00 84.94 159 PRO A N 1
ATOM 1247 C CA . PRO A 1 159 ? 16.171 3.936 -19.574 1.00 84.94 159 PRO A CA 1
ATOM 1248 C C . PRO A 1 159 ? 15.250 4.526 -20.652 1.00 84.94 159 PRO A C 1
ATOM 1250 O O . PRO A 1 159 ? 14.510 5.460 -20.373 1.00 84.94 159 PRO A O 1
ATOM 1253 N N . GLU A 1 160 ? 15.286 3.961 -21.860 1.00 84.06 160 GLU A N 1
ATOM 1254 C CA . GLU A 1 160 ? 14.483 4.391 -23.013 1.00 84.06 160 GLU A CA 1
ATOM 1255 C C . GLU A 1 160 ? 12.979 4.162 -22.777 1.00 84.06 160 GLU A C 1
ATOM 1257 O O . GLU A 1 160 ? 12.155 4.889 -23.319 1.00 84.06 160 GLU A O 1
ATOM 1262 N N . ASP A 1 161 ? 12.608 3.213 -21.906 1.00 78.12 161 ASP A N 1
ATOM 1263 C CA . ASP A 1 161 ? 11.208 2.921 -21.571 1.00 78.12 161 ASP A CA 1
ATOM 1264 C C . ASP A 1 161 ? 10.510 4.052 -20.790 1.00 78.12 161 ASP A C 1
ATOM 1266 O O . ASP A 1 161 ? 9.276 4.043 -20.696 1.00 78.12 161 ASP A O 1
ATOM 1270 N N . ASP A 1 162 ? 11.282 4.988 -20.221 1.00 73.12 162 ASP A N 1
ATOM 1271 C CA . ASP A 1 162 ? 10.792 6.138 -19.449 1.00 73.12 162 ASP A CA 1
ATOM 1272 C C . ASP A 1 162 ? 10.433 7.340 -20.341 1.00 73.12 162 ASP A C 1
ATOM 1274 O O . ASP A 1 162 ? 9.601 8.160 -19.956 1.00 73.12 162 ASP A O 1
ATOM 1278 N N . GLU A 1 163 ? 11.008 7.424 -21.547 1.00 59.53 163 GLU A N 1
ATOM 1279 C CA . GLU A 1 163 ? 10.857 8.565 -22.468 1.00 59.53 163 GLU A CA 1
ATOM 1280 C C . GLU A 1 163 ? 9.536 8.542 -23.266 1.00 59.53 163 GLU A C 1
ATOM 1282 O O . GLU A 1 163 ? 9.148 9.552 -23.849 1.00 59.53 163 GLU A O 1
ATOM 1287 N N . ASP A 1 164 ? 8.795 7.430 -23.249 1.00 52.62 164 ASP A N 1
ATOM 1288 C CA . ASP A 1 164 ? 7.542 7.259 -24.007 1.00 52.62 164 ASP A CA 1
ATOM 1289 C C . ASP A 1 164 ? 6.291 7.875 -23.328 1.00 52.62 164 ASP A C 1
ATOM 1291 O O . ASP A 1 164 ? 5.174 7.700 -23.818 1.00 52.62 164 ASP A O 1
ATOM 1295 N N . ASN A 1 165 ? 6.444 8.576 -22.194 1.00 46.97 165 ASN A N 1
ATOM 1296 C CA . ASN A 1 165 ? 5.335 9.149 -21.409 1.00 46.97 165 ASN A CA 1
ATOM 1297 C C . ASN A 1 165 ? 5.230 10.695 -21.459 1.00 46.97 165 ASN A C 1
ATOM 1299 O O . ASN A 1 165 ? 4.557 11.268 -20.597 1.00 46.97 165 ASN A O 1
ATOM 1303 N N . GLU A 1 166 ? 5.865 11.370 -22.429 1.00 37.81 166 GLU A N 1
ATOM 1304 C CA . GLU A 1 166 ? 5.639 12.811 -22.705 1.00 37.81 166 GLU A CA 1
ATOM 1305 C C . GLU A 1 166 ? 4.407 13.091 -23.586 1.00 37.81 166 GLU A C 1
ATOM 1307 O O . GLU A 1 166 ? 4.260 12.470 -24.665 1.00 37.81 166 GLU A O 1
#

Sequence (166 aa):
MKLYHGSMIEHLAISNSGTGLGYNFGAMFFARTYGTAKGYGNYVYQCEIDIKDIFLNEDLPYLEDGAAGTALREVMAERGIDEKYFDLCWYAVVEEKIGYQDEDWVNLLNMDDDDASWEAQAMRIAFARKLGFNGCDMNDECGSIALLPEYIALNPASPEDDEDNE

Foldseek 3Di:
DKWKAADADPDDDFDLDDQDVHDRLSWGKTFPFPVLNVVRHPFMKMWDDDPVLADDLVCVVVADPCQLVVLLVVLCVVLVHDCVCSVVLCCCQNVVPDDQDDPVQCVRNVHHSVVSNSVSSSSNQSSSVSSVHQWYFHPDPRRMIIGRRVPGDIDTDDNVVRVPPD

Organism: Bilophila wadsworthia (strain 3_1_6) (NCBI:txid563192)